Protein AF-A0A0N8PRN7-F1 (afdb_monomer_lite)

Radius of gyration: 16.29 Å; chains: 1; bounding box: 58×34×34 Å

Foldseek 3Di:
DPPPPPDDALLRVLLVLLQCLLVCCLVCLVVVVVLVCLCPPPDHDPVVNVVSVVVVVVSLVSNLVSLVRCVVVLAWDPDDSNVLSVLSVVVSNVLSVCCVVPVVVCNVPSDRSVVSSVSTGD

Secondary structure (DSSP, 8-state):
----PPPPPHHHHHHHHHHHHHHHHHH-HHHHHHHHHHHHSS---HHHHHHHHHHHHHHHHHHHHHHHHHHHTTSS--S-HHHHHHHHHHHHHHHHHHHHH-HHHHHHHPPPHHHHHGGG--

InterPro domains:
  IPR036271 Tetracyclin repressor-like, C-terminal domain superfamily [SSF48498] (8-108)
  IPR041490 HTH-type transcriptional repressor KstR2, C-terminal [PF17932] (9-95)

Structure (mmCIF, N/CA/C/O backbone):
data_AF-A0A0N8PRN7-F1
#
_entry.id   AF-A0A0N8PRN7-F1
#
loop_
_atom_site.group_PDB
_atom_site.id
_atom_site.type_symbol
_atom_site.label_atom_id
_atom_site.label_alt_id
_atom_site.label_comp_id
_atom_site.label_asym_id
_atom_site.label_entity_id
_atom_site.label_seq_id
_atom_site.pdbx_PDB_ins_code
_atom_site.Cartn_x
_atom_site.Cartn_y
_atom_site.Cartn_z
_atom_site.occupancy
_atom_site.B_iso_or_equiv
_atom_site.auth_seq_id
_atom_site.auth_comp_id
_atom_site.auth_asym_id
_atom_site.auth_atom_id
_atom_site.pdbx_PDB_model_num
ATOM 1 N N . ALA A 1 1 ? -38.137 7.712 0.316 1.00 43.53 1 ALA A N 1
ATOM 2 C CA . ALA A 1 1 ? -36.826 8.383 0.234 1.00 43.53 1 ALA A CA 1
ATOM 3 C C . ALA A 1 1 ? -35.790 7.318 -0.093 1.00 43.53 1 ALA A C 1
ATOM 5 O O . ALA A 1 1 ? -35.874 6.261 0.528 1.00 43.53 1 ALA A O 1
ATOM 6 N N . PRO A 1 2 ? -34.900 7.506 -1.081 1.00 48.22 2 PRO A N 1
ATOM 7 C CA . PRO A 1 2 ? -33.796 6.573 -1.254 1.00 48.22 2 PRO A CA 1
ATOM 8 C C . PRO A 1 2 ? -32.905 6.683 -0.012 1.00 48.22 2 PRO A C 1
ATOM 10 O O . PRO A 1 2 ? -32.693 7.787 0.488 1.00 48.22 2 PRO A O 1
ATOM 13 N N . ALA A 1 3 ? -32.469 5.548 0.532 1.00 52.53 3 ALA A N 1
ATOM 14 C CA . ALA A 1 3 ? -31.532 5.528 1.645 1.00 52.53 3 ALA A CA 1
ATOM 15 C C . ALA A 1 3 ? -30.259 6.266 1.212 1.00 52.53 3 ALA A C 1
ATOM 17 O O . ALA A 1 3 ? -29.639 5.901 0.213 1.00 52.53 3 ALA A O 1
ATOM 18 N N . GLU A 1 4 ? -29.921 7.332 1.929 1.00 53.91 4 GLU A N 1
ATOM 19 C CA . GLU A 1 4 ? -28.638 8.014 1.822 1.00 53.91 4 GLU A CA 1
ATOM 20 C C . GLU A 1 4 ? -27.560 6.949 2.050 1.00 53.91 4 GLU A C 1
ATOM 22 O O . GLU A 1 4 ? -27.541 6.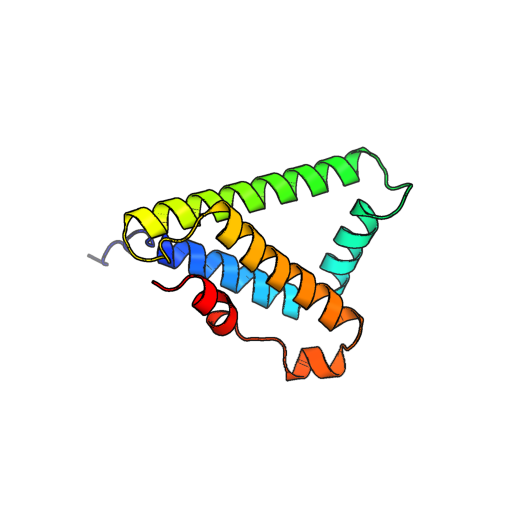299 3.098 1.00 53.91 4 GLU A O 1
ATOM 27 N N . ALA A 1 5 ? -26.763 6.651 1.020 1.00 61.88 5 ALA A N 1
ATOM 28 C CA . ALA A 1 5 ? -25.745 5.615 1.115 1.00 61.88 5 ALA A CA 1
ATOM 29 C C . ALA A 1 5 ? -24.801 5.993 2.262 1.00 61.88 5 ALA A C 1
ATOM 31 O O . ALA A 1 5 ? -24.170 7.049 2.215 1.00 61.88 5 ALA A O 1
ATOM 32 N N . ALA A 1 6 ? -24.757 5.165 3.309 1.00 76.25 6 ALA A N 1
ATOM 33 C CA . ALA A 1 6 ? -23.883 5.396 4.447 1.00 76.25 6 ALA A CA 1
ATOM 34 C C . ALA A 1 6 ? -22.436 5.549 3.955 1.00 76.25 6 ALA A C 1
ATOM 36 O O . ALA A 1 6 ? -21.992 4.806 3.077 1.00 76.25 6 ALA A O 1
ATOM 37 N N . SER A 1 7 ? -21.712 6.526 4.505 1.00 85.44 7 SER A N 1
ATOM 38 C CA . SER A 1 7 ? -20.291 6.701 4.207 1.00 85.44 7 SER A CA 1
ATOM 39 C C . SER A 1 7 ? -19.536 5.400 4.502 1.00 85.44 7 SER A C 1
ATOM 41 O O . SER A 1 7 ? -19.761 4.821 5.568 1.00 85.44 7 SER A O 1
ATOM 43 N N . PRO A 1 8 ? -18.642 4.951 3.604 1.00 92.56 8 PRO A N 1
ATOM 44 C CA . PRO A 1 8 ? -17.928 3.696 3.792 1.00 92.56 8 PRO A CA 1
ATOM 45 C C . PRO A 1 8 ? -17.063 3.740 5.053 1.00 92.56 8 PRO A C 1
ATOM 47 O O . PRO A 1 8 ? -16.455 4.775 5.368 1.00 92.56 8 PRO A O 1
ATOM 50 N N . THR A 1 9 ? -16.988 2.613 5.758 1.00 96.12 9 THR A N 1
ATOM 51 C CA . THR A 1 9 ? -16.185 2.478 6.980 1.00 96.12 9 THR A CA 1
ATOM 52 C C . THR A 1 9 ? -14.689 2.646 6.680 1.00 96.12 9 THR A C 1
ATOM 54 O O . THR A 1 9 ? -14.254 2.522 5.527 1.00 96.12 9 THR A O 1
ATOM 57 N N . PRO A 1 10 ? -13.843 2.919 7.691 1.00 96.50 10 PRO A N 1
ATOM 58 C CA . PRO A 1 10 ? -12.395 2.916 7.503 1.00 96.50 10 PRO A CA 1
ATOM 59 C C . PRO A 1 10 ? -11.869 1.604 6.905 1.00 96.50 10 PRO A C 1
ATOM 61 O O . PRO A 1 10 ? -11.038 1.649 5.995 1.00 96.50 10 PRO A O 1
ATOM 64 N N . GLY A 1 11 ? -12.394 0.455 7.348 1.00 96.06 11 GLY A N 1
ATOM 65 C CA . GLY A 1 11 ? -12.045 -0.858 6.801 1.00 96.06 11 GLY A CA 1
ATOM 66 C C . GLY A 1 11 ? -12.435 -1.011 5.328 1.00 96.06 11 GLY A C 1
ATOM 67 O O . GLY A 1 11 ? -11.629 -1.466 4.515 1.00 96.06 11 GLY A O 1
ATOM 68 N N . GLU A 1 12 ? -13.628 -0.559 4.940 1.00 97.00 12 GLU A N 1
ATOM 69 C CA . GLU A 1 12 ? -14.089 -0.577 3.544 1.00 97.00 12 GLU A CA 1
ATOM 70 C C . GLU A 1 12 ? -13.263 0.351 2.645 1.00 97.00 12 GLU A C 1
ATOM 72 O O . GLU A 1 12 ? -12.916 -0.003 1.512 1.00 97.00 12 GLU A O 1
ATOM 77 N N . ARG A 1 13 ? -12.899 1.536 3.148 1.00 97.25 13 ARG A N 1
ATOM 78 C CA . ARG A 1 13 ? -12.027 2.484 2.439 1.00 97.25 13 ARG A CA 1
ATOM 79 C C . ARG A 1 13 ? -10.623 1.914 2.250 1.00 97.25 13 ARG A C 1
ATOM 81 O O . ARG A 1 13 ? -10.086 1.999 1.145 1.00 97.25 13 ARG A O 1
ATOM 88 N N . LEU A 1 14 ? -10.064 1.285 3.284 1.00 96.94 14 LEU A N 1
ATOM 89 C CA . LEU A 1 14 ? -8.784 0.576 3.227 1.00 96.94 14 LEU A CA 1
ATOM 90 C C . LEU A 1 14 ? -8.824 -0.570 2.207 1.00 96.94 14 LEU A C 1
ATOM 92 O O . LEU A 1 14 ? -7.942 -0.675 1.350 1.00 96.94 14 LEU A O 1
ATOM 96 N N . ALA A 1 15 ? -9.884 -1.381 2.244 1.00 96.94 15 ALA A N 1
ATOM 97 C CA . ALA A 1 15 ? -10.098 -2.469 1.298 1.00 96.94 15 ALA A CA 1
ATOM 98 C C . ALA A 1 15 ? -10.184 -1.964 -0.147 1.00 96.94 15 ALA A C 1
ATOM 100 O O . ALA A 1 15 ? -9.547 -2.521 -1.044 1.00 96.94 15 ALA A O 1
ATOM 101 N N . THR 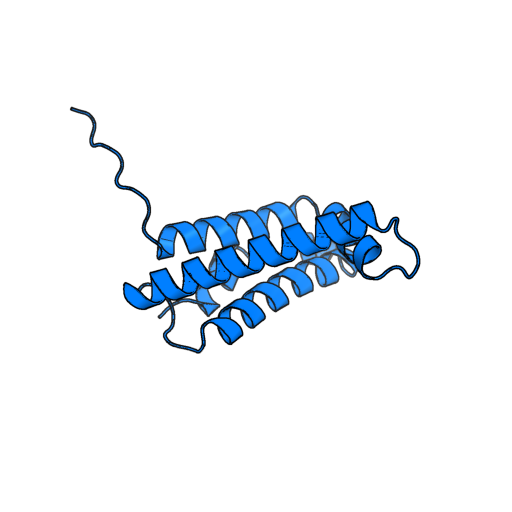A 1 16 ? -10.915 -0.870 -0.361 1.00 97.12 16 THR A N 1
ATOM 102 C CA . THR A 1 16 ? -11.054 -0.218 -1.668 1.00 97.12 16 THR A CA 1
ATOM 103 C C . THR A 1 16 ? -9.716 0.316 -2.173 1.00 97.12 16 THR A C 1
ATOM 105 O O . THR A 1 16 ? -9.379 0.108 -3.340 1.00 97.12 16 THR A O 1
ATOM 108 N N . LEU A 1 17 ? -8.934 0.977 -1.312 1.00 96.06 17 LEU A N 1
ATOM 109 C CA . LEU A 1 17 ? -7.619 1.508 -1.669 1.00 96.06 17 LEU A CA 1
ATOM 110 C C . LEU A 1 17 ? -6.686 0.384 -2.137 1.00 96.06 17 LEU A C 1
ATOM 112 O O . LEU A 1 17 ? -6.139 0.456 -3.235 1.00 96.06 17 LEU A O 1
ATOM 116 N N . ILE A 1 18 ? -6.545 -0.681 -1.346 1.00 95.69 18 ILE A N 1
ATOM 117 C CA . ILE A 1 18 ? -5.666 -1.813 -1.680 1.00 95.69 18 ILE A CA 1
ATOM 118 C C . ILE A 1 18 ? -6.155 -2.539 -2.935 1.00 95.69 18 ILE A C 1
ATOM 120 O O . ILE A 1 18 ? -5.343 -2.874 -3.793 1.00 95.69 18 ILE A O 1
ATOM 124 N N . THR A 1 19 ? -7.468 -2.723 -3.083 1.00 96.56 19 THR A N 1
ATOM 125 C CA . THR A 1 19 ? -8.074 -3.330 -4.279 1.00 96.56 19 THR A CA 1
ATOM 126 C C . THR A 1 19 ? -7.680 -2.584 -5.541 1.00 96.56 19 THR A C 1
ATOM 128 O O . THR A 1 19 ? -7.061 -3.173 -6.428 1.00 96.56 19 THR A O 1
ATOM 131 N N . ARG A 1 20 ? -7.898 -1.266 -5.563 1.00 94.94 20 ARG A N 1
ATOM 132 C CA . ARG A 1 20 ? -7.498 -0.417 -6.690 1.00 94.94 20 ARG A CA 1
ATOM 133 C C . ARG A 1 20 ? -6.000 -0.496 -6.958 1.00 94.94 20 ARG A C 1
ATOM 135 O O . ARG A 1 20 ? -5.589 -0.549 -8.110 1.00 94.94 20 ARG A O 1
ATOM 142 N N . MET A 1 21 ? -5.176 -0.533 -5.913 1.00 92.81 21 MET A N 1
ATOM 143 C CA . MET A 1 21 ? -3.720 -0.609 -6.054 1.00 92.81 21 MET A CA 1
ATOM 144 C C . MET A 1 21 ? -3.231 -1.942 -6.635 1.00 92.81 21 MET A C 1
ATOM 146 O O . MET A 1 21 ? -2.210 -1.955 -7.326 1.00 92.81 21 MET A O 1
ATOM 150 N N . VAL A 1 22 ? -3.914 -3.053 -6.356 1.00 93.25 22 VAL A N 1
ATOM 151 C CA . VAL A 1 22 ? -3.589 -4.374 -6.917 1.00 93.25 22 VAL A CA 1
ATOM 152 C C . VAL A 1 22 ? -4.067 -4.480 -8.360 1.00 93.25 22 VAL A C 1
ATOM 154 O O . VAL A 1 22 ? -3.302 -4.903 -9.222 1.00 93.25 22 VAL A O 1
ATOM 157 N N . GLU A 1 23 ? -5.304 -4.069 -8.631 1.00 93.81 23 GLU A N 1
ATOM 158 C CA . GLU A 1 23 ? -5.891 -4.102 -9.975 1.00 93.81 23 GLU A CA 1
ATOM 159 C C . GLU A 1 23 ? -5.132 -3.185 -10.929 1.00 93.81 23 GLU A C 1
ATOM 161 O O . GLU A 1 23 ? -4.665 -3.624 -11.975 1.00 93.81 23 GLU A O 1
ATOM 166 N N . TYR A 1 24 ? -4.875 -1.945 -10.517 1.00 92.06 24 TYR A N 1
ATOM 167 C CA . TYR A 1 24 ? -4.131 -1.005 -11.345 1.00 92.06 24 TYR A CA 1
ATOM 168 C C . TYR A 1 24 ? -2.699 -1.489 -11.625 1.00 92.06 24 TYR A C 1
ATOM 170 O O . TYR A 1 24 ? -2.203 -1.296 -12.731 1.00 92.06 24 TYR A O 1
ATOM 178 N N . ARG A 1 25 ? -2.040 -2.171 -10.673 1.00 89.94 25 ARG A N 1
ATOM 179 C CA . ARG A 1 25 ? -0.737 -2.825 -10.917 1.00 89.94 25 ARG A CA 1
ATOM 180 C C . ARG A 1 25 ? -0.829 -3.968 -11.912 1.00 89.94 25 ARG A C 1
ATOM 182 O O . ARG A 1 25 ? 0.082 -4.113 -12.719 1.00 89.94 25 ARG A O 1
ATOM 189 N N . ARG A 1 26 ? -1.888 -4.777 -11.839 1.00 89.75 26 ARG A N 1
ATOM 190 C CA . ARG A 1 26 ? -2.107 -5.884 -12.773 1.00 89.75 26 ARG A CA 1
ATOM 191 C C . ARG A 1 26 ? -2.167 -5.382 -14.213 1.00 89.75 26 ARG A C 1
ATOM 193 O O . ARG A 1 26 ? -1.562 -6.001 -15.080 1.00 89.75 26 ARG A O 1
ATOM 200 N N . ASP A 1 27 ? -2.839 -4.255 -14.420 1.00 90.75 27 ASP A N 1
ATOM 201 C CA . ASP A 1 27 ? -3.111 -3.722 -15.754 1.00 90.75 27 ASP A CA 1
ATOM 202 C C . ASP A 1 27 ? -2.026 -2.750 -16.262 1.00 90.75 27 ASP A C 1
ATOM 204 O O . ASP A 1 27 ? -2.023 -2.414 -17.442 1.00 90.75 27 ASP A O 1
ATOM 208 N N . ASN A 1 28 ? -1.117 -2.272 -15.397 1.00 90.75 28 ASN A N 1
ATOM 209 C CA . ASN A 1 28 ? -0.171 -1.189 -15.722 1.00 90.75 28 ASN A CA 1
ATOM 210 C C . ASN A 1 28 ? 1.245 -1.426 -15.156 1.00 90.75 28 ASN A C 1
ATOM 212 O O . ASN A 1 28 ? 1.829 -0.532 -14.534 1.00 90.75 28 ASN A O 1
ATOM 216 N N . LEU A 1 29 ? 1.818 -2.620 -15.325 1.00 88.00 29 LEU A N 1
ATOM 217 C CA . LEU A 1 29 ? 3.141 -2.959 -14.773 1.00 88.00 29 LEU A CA 1
ATOM 218 C C . LEU A 1 29 ? 4.258 -2.009 -15.234 1.00 88.00 29 LEU A C 1
ATOM 220 O O . LEU A 1 29 ? 5.094 -1.599 -14.424 1.00 88.00 29 LEU A O 1
ATOM 224 N N . GLU A 1 30 ? 4.254 -1.620 -16.506 1.00 85.81 30 GLU A N 1
ATOM 225 C CA . GLU A 1 30 ? 5.253 -0.746 -17.126 1.00 85.81 30 GLU A CA 1
ATOM 226 C C . GLU A 1 30 ? 5.246 0.653 -16.501 1.00 85.81 30 GLU A C 1
ATOM 228 O O . GLU A 1 30 ? 6.296 1.277 -16.343 1.00 85.81 30 GLU A O 1
ATOM 233 N N . PHE A 1 31 ? 4.075 1.136 -16.073 1.00 87.31 31 PHE A N 1
ATOM 234 C CA . PHE A 1 31 ? 3.969 2.402 -15.350 1.00 87.31 31 PHE A CA 1
ATOM 235 C C . PHE A 1 31 ? 4.702 2.330 -14.007 1.00 87.31 31 PHE A C 1
ATOM 237 O O . PHE A 1 31 ? 5.469 3.228 -13.660 1.00 87.31 31 PHE A O 1
ATOM 244 N N . PHE A 1 32 ? 4.524 1.240 -13.260 1.00 83.88 32 PHE A N 1
ATOM 245 C CA . PHE A 1 32 ? 5.219 1.057 -11.986 1.00 83.88 32 PHE A CA 1
ATOM 246 C C . PHE A 1 32 ? 6.716 0.779 -12.158 1.00 83.88 32 PHE A C 1
ATOM 248 O O . PHE A 1 32 ? 7.499 1.182 -11.299 1.00 83.88 32 PHE A O 1
ATOM 255 N N . GLN A 1 33 ? 7.128 0.160 -13.267 1.00 82.75 33 GLN A N 1
ATOM 256 C CA . GLN A 1 33 ? 8.539 0.061 -13.642 1.00 82.75 33 GLN A CA 1
ATOM 257 C C . GLN A 1 33 ? 9.152 1.439 -13.877 1.00 82.75 33 GLN A C 1
ATOM 259 O O . GLN A 1 33 ? 10.231 1.719 -13.359 1.00 82.75 33 GLN A O 1
ATOM 264 N N . LEU A 1 34 ? 8.469 2.295 -14.641 1.00 84.06 34 LEU A N 1
ATOM 265 C CA . LEU A 1 34 ? 8.932 3.649 -14.917 1.00 84.06 34 LEU A CA 1
ATOM 266 C C . LEU A 1 34 ? 9.090 4.439 -13.614 1.00 84.06 34 LEU A C 1
ATOM 268 O O . LEU A 1 34 ? 10.114 5.085 -13.418 1.00 84.06 34 LEU A O 1
ATOM 272 N N . LEU A 1 35 ? 8.122 4.346 -12.696 1.00 82.75 35 LEU A N 1
ATOM 273 C CA . LEU A 1 35 ? 8.221 4.995 -11.385 1.00 82.75 35 LEU A CA 1
ATOM 274 C C . LEU A 1 35 ? 9.427 4.495 -10.574 1.00 82.75 35 LEU A C 1
ATOM 276 O O . LEU A 1 35 ? 10.143 5.312 -9.997 1.00 82.75 35 LEU A O 1
ATOM 280 N N . ASP A 1 36 ? 9.678 3.183 -10.544 1.00 79.81 36 ASP A N 1
ATOM 281 C CA . ASP A 1 36 ? 10.848 2.615 -9.857 1.00 79.81 36 ASP A CA 1
ATOM 282 C C . ASP A 1 36 ? 12.159 3.086 -10.508 1.00 79.81 36 ASP A C 1
ATOM 284 O O . ASP A 1 36 ? 13.075 3.521 -9.812 1.00 79.81 36 ASP A O 1
ATOM 288 N N . GLN A 1 37 ? 12.227 3.107 -11.841 1.00 79.50 37 GLN A N 1
ATOM 289 C CA . GLN A 1 37 ? 13.387 3.605 -12.580 1.00 79.50 37 GLN A CA 1
ATOM 290 C C . GLN A 1 37 ? 13.637 5.090 -12.347 1.00 79.50 37 GLN A C 1
ATOM 292 O O . GLN A 1 37 ? 14.783 5.479 -12.164 1.00 79.50 37 GLN A O 1
ATOM 297 N N . VAL A 1 38 ? 12.608 5.936 -12.320 1.00 80.12 38 VAL A N 1
ATOM 298 C CA . VAL A 1 38 ? 12.802 7.364 -12.039 1.00 80.12 38 VAL A CA 1
ATOM 299 C C . VAL A 1 38 ? 13.333 7.557 -10.621 1.00 80.12 38 VAL A C 1
ATOM 301 O O . VAL A 1 38 ? 14.248 8.340 -10.427 1.00 80.12 38 VAL A O 1
ATOM 304 N N . VAL A 1 39 ? 12.842 6.801 -9.636 1.00 73.38 39 VAL A N 1
ATOM 305 C CA . VAL A 1 39 ? 13.325 6.918 -8.249 1.00 73.38 39 VAL A CA 1
ATOM 306 C C . VAL A 1 39 ? 14.748 6.375 -8.071 1.00 73.38 39 VAL A C 1
ATOM 308 O O . VAL A 1 39 ? 15.496 6.913 -7.253 1.00 73.38 39 VAL A O 1
ATOM 311 N N . ASN A 1 40 ? 15.115 5.321 -8.805 1.00 74.06 40 ASN A N 1
ATOM 312 C CA . ASN A 1 40 ? 16.363 4.575 -8.600 1.00 74.06 40 ASN A CA 1
ATOM 313 C C . ASN A 1 40 ? 17.446 4.841 -9.660 1.00 74.06 40 ASN A C 1
ATOM 315 O O . ASN A 1 40 ? 18.588 4.416 -9.483 1.00 74.06 40 ASN A O 1
ATOM 319 N N . SER A 1 41 ? 17.126 5.510 -10.769 1.00 66.25 41 SER A N 1
ATOM 320 C CA . SER A 1 41 ? 18.128 5.942 -11.746 1.00 66.25 41 SER A CA 1
ATOM 321 C C . SER A 1 41 ? 18.927 7.109 -11.164 1.00 66.25 41 SER A C 1
ATOM 323 O O . SER A 1 41 ? 18.399 7.957 -10.458 1.00 66.25 41 SER A O 1
ATOM 325 N N . GLY A 1 42 ? 20.235 7.148 -11.406 1.00 58.19 42 GLY A N 1
ATOM 326 C CA . GLY A 1 42 ? 21.122 8.137 -10.779 1.00 58.19 42 GLY A CA 1
ATOM 327 C C . GLY A 1 42 ? 21.047 9.559 -11.356 1.00 58.19 42 GLY A C 1
ATOM 328 O O . GLY A 1 42 ? 21.886 10.378 -10.982 1.00 58.19 42 GLY A O 1
ATOM 329 N N . GLN A 1 43 ? 20.139 9.840 -12.304 1.00 68.50 43 GLN A N 1
ATOM 330 C CA . GLN A 1 43 ? 20.042 11.119 -13.039 1.00 68.50 43 GLN A CA 1
ATOM 331 C C . GLN A 1 43 ? 18.613 11.466 -13.571 1.00 68.50 43 GLN A C 1
ATOM 333 O O . GLN A 1 43 ? 18.487 11.885 -14.724 1.00 68.50 43 GLN A O 1
ATOM 338 N N . PRO A 1 44 ? 17.499 11.267 -12.845 1.00 62.59 44 PRO A N 1
ATOM 339 C CA . PRO A 1 44 ? 16.212 11.852 -13.237 1.00 62.59 44 PRO A CA 1
ATOM 340 C C . PRO A 1 44 ? 16.227 13.385 -13.052 1.00 62.59 44 PRO A C 1
ATOM 342 O O . PRO A 1 44 ? 16.971 13.883 -12.209 1.00 62.59 44 PRO A O 1
ATOM 345 N N . PRO A 1 45 ? 15.392 14.149 -13.780 1.00 68.69 45 PRO A N 1
ATOM 346 C CA . PRO A 1 45 ? 15.120 15.544 -13.437 1.00 68.69 45 PRO A CA 1
ATOM 347 C C . PRO A 1 45 ? 14.618 15.661 -11.985 1.00 68.69 45 PRO A C 1
ATOM 349 O O . PRO A 1 45 ? 13.760 14.877 -11.554 1.00 68.69 45 PRO A O 1
ATOM 352 N N . ASP A 1 46 ? 15.175 16.604 -11.219 1.00 74.56 46 ASP A N 1
ATOM 353 C CA . ASP A 1 46 ? 14.912 16.740 -9.776 1.00 74.56 46 ASP A CA 1
ATOM 354 C C . ASP A 1 46 ? 13.416 16.956 -9.472 1.00 74.56 46 ASP A C 1
ATOM 356 O O . ASP A 1 46 ? 12.868 16.373 -8.536 1.00 74.56 46 ASP A O 1
ATOM 360 N N . ASP A 1 47 ? 12.717 17.709 -10.324 1.00 82.44 47 ASP A N 1
ATOM 361 C CA . ASP A 1 47 ? 11.294 18.038 -10.201 1.00 82.44 47 ASP A CA 1
ATOM 362 C C . ASP A 1 47 ? 10.373 16.809 -10.298 1.00 82.44 47 ASP A C 1
ATOM 364 O O . ASP A 1 47 ? 9.444 16.645 -9.499 1.00 82.44 47 ASP A O 1
ATOM 368 N N . ILE A 1 48 ? 10.647 15.902 -11.239 1.00 80.56 48 ILE A N 1
ATOM 369 C CA . ILE A 1 48 ? 9.883 14.657 -11.405 1.00 80.56 48 ILE A CA 1
ATOM 370 C C . ILE A 1 48 ? 10.138 13.723 -10.217 1.00 80.56 48 ILE A C 1
ATOM 372 O O . ILE A 1 48 ? 9.211 13.083 -9.707 1.00 80.56 48 ILE A O 1
ATOM 376 N N . THR A 1 49 ? 11.381 13.666 -9.745 1.00 81.00 49 THR A N 1
ATOM 377 C CA . THR A 1 49 ? 11.769 12.839 -8.596 1.00 81.00 49 THR A CA 1
ATOM 378 C C . THR A 1 49 ? 11.059 13.290 -7.327 1.00 81.00 49 THR A C 1
ATOM 380 O O . THR A 1 49 ? 10.483 12.463 -6.611 1.00 81.00 49 THR A O 1
ATOM 383 N N . ASP A 1 50 ? 11.040 14.595 -7.071 1.00 85.25 50 ASP A N 1
ATOM 384 C CA . ASP A 1 50 ? 10.368 15.177 -5.912 1.00 85.25 50 ASP A CA 1
ATOM 385 C C . ASP A 1 50 ? 8.852 14.990 -5.983 1.00 85.25 50 ASP A C 1
ATOM 387 O O . ASP A 1 50 ? 8.228 14.628 -4.980 1.00 85.25 50 ASP A O 1
ATOM 391 N N . MET A 1 51 ? 8.255 15.126 -7.171 1.00 87.56 51 MET A N 1
ATOM 392 C CA . MET A 1 51 ? 6.836 14.833 -7.379 1.00 87.56 51 MET A CA 1
ATOM 393 C C . MET A 1 51 ? 6.504 13.370 -7.047 1.00 87.56 51 MET A C 1
ATOM 395 O O . MET A 1 51 ? 5.551 13.107 -6.306 1.00 87.56 51 MET A O 1
ATOM 399 N N . ILE A 1 52 ? 7.285 12.408 -7.552 1.00 85.81 52 ILE A N 1
ATOM 400 C CA . ILE A 1 52 ? 7.055 10.977 -7.297 1.00 85.81 52 ILE A CA 1
ATOM 401 C C . ILE A 1 52 ? 7.240 10.653 -5.812 1.00 85.81 52 ILE A C 1
ATOM 403 O O . ILE A 1 52 ? 6.415 9.942 -5.229 1.00 85.81 52 ILE A O 1
ATOM 407 N N . ARG A 1 53 ? 8.279 11.202 -5.172 1.00 84.94 53 ARG A N 1
ATOM 408 C CA . ARG A 1 53 ? 8.514 11.034 -3.731 1.00 84.94 53 ARG A CA 1
ATOM 409 C C . ARG A 1 53 ? 7.370 11.609 -2.908 1.00 84.94 53 ARG A C 1
ATOM 411 O O . ARG A 1 53 ? 6.847 10.910 -2.046 1.00 84.94 53 ARG A O 1
ATOM 418 N N . SER A 1 54 ? 6.937 12.831 -3.208 1.00 89.25 54 SER A N 1
ATOM 419 C CA . SER A 1 54 ? 5.805 13.478 -2.537 1.00 89.25 54 SER A CA 1
ATOM 420 C C . SER A 1 54 ? 4.529 12.645 -2.671 1.00 89.25 54 SER A C 1
ATOM 422 O O . SER A 1 54 ? 3.854 12.360 -1.677 1.00 89.25 54 SER A O 1
ATOM 424 N N . ARG A 1 55 ? 4.243 12.141 -3.879 1.00 89.19 55 ARG A N 1
ATOM 425 C CA . ARG A 1 55 ? 3.079 11.282 -4.124 1.00 89.19 55 ARG A CA 1
ATOM 426 C C . ARG A 1 55 ? 3.156 9.965 -3.352 1.00 89.19 55 ARG A C 1
ATOM 428 O O . ARG A 1 55 ? 2.143 9.544 -2.793 1.00 89.19 55 ARG A O 1
ATOM 435 N N . ARG A 1 56 ? 4.335 9.334 -3.289 1.00 88.25 56 ARG A N 1
ATOM 436 C CA . ARG A 1 56 ? 4.567 8.124 -2.486 1.00 88.25 56 ARG A CA 1
ATOM 437 C C . ARG A 1 56 ? 4.343 8.405 -1.003 1.00 88.25 56 ARG A C 1
ATOM 439 O O . ARG A 1 56 ? 3.613 7.657 -0.364 1.00 88.25 56 ARG A O 1
ATOM 446 N N . THR A 1 57 ? 4.916 9.480 -0.470 1.00 91.88 57 THR A N 1
ATOM 447 C CA . THR A 1 57 ? 4.752 9.873 0.937 1.00 91.88 57 THR A CA 1
ATOM 448 C C . THR A 1 57 ? 3.284 10.107 1.285 1.00 91.88 57 THR A C 1
ATOM 450 O O . THR A 1 57 ? 2.809 9.580 2.287 1.00 91.88 57 THR A O 1
ATOM 453 N N . ALA A 1 58 ? 2.541 10.819 0.433 1.00 93.69 58 ALA A N 1
ATOM 454 C CA . ALA A 1 58 ? 1.111 11.048 0.633 1.00 93.69 58 ALA A CA 1
ATOM 455 C C . ALA A 1 58 ? 0.305 9.738 0.636 1.00 93.69 58 ALA A C 1
ATOM 457 O O . ALA A 1 58 ? -0.551 9.547 1.494 1.00 93.69 58 ALA A O 1
ATOM 458 N N . PHE A 1 59 ? 0.609 8.814 -0.282 1.00 92.50 59 PHE A N 1
ATOM 459 C CA . PHE A 1 59 ? -0.026 7.494 -0.316 1.00 92.50 59 PHE A CA 1
ATOM 460 C C . PHE A 1 59 ? 0.263 6.672 0.949 1.00 92.50 59 PHE A C 1
ATOM 462 O O . PHE A 1 59 ? -0.645 6.061 1.506 1.00 92.50 59 PHE A O 1
ATOM 469 N N . LEU A 1 60 ? 1.516 6.658 1.416 1.00 95.19 60 LEU A N 1
ATOM 470 C CA . LEU A 1 60 ? 1.897 5.932 2.631 1.00 95.19 60 LEU A CA 1
ATOM 471 C C . LEU A 1 60 ? 1.208 6.508 3.872 1.00 95.19 60 LEU A C 1
ATOM 473 O O . LEU A 1 60 ? 0.748 5.742 4.715 1.00 95.19 60 LEU A O 1
ATOM 477 N N . ALA A 1 61 ? 1.094 7.836 3.955 1.00 96.88 61 ALA A N 1
ATOM 478 C CA . ALA A 1 61 ? 0.362 8.505 5.023 1.00 96.88 61 ALA A CA 1
ATOM 479 C C . ALA A 1 61 ? -1.133 8.141 4.998 1.00 96.88 61 ALA A C 1
ATOM 481 O O . ALA A 1 61 ? -1.670 7.716 6.015 1.00 96.88 61 ALA A O 1
ATOM 482 N N . GLU A 1 62 ? -1.781 8.202 3.829 1.00 97.19 62 GLU A N 1
ATOM 483 C CA . GLU A 1 62 ? -3.193 7.820 3.680 1.00 97.19 62 GLU A CA 1
ATOM 484 C C . GLU A 1 62 ? -3.439 6.355 4.072 1.00 97.19 62 GLU A C 1
ATOM 486 O O . GLU A 1 62 ? -4.386 6.051 4.800 1.00 97.19 62 GLU A O 1
ATOM 491 N N . LEU A 1 63 ? -2.572 5.441 3.625 1.00 97.44 63 LEU A N 1
ATOM 492 C CA . LEU A 1 63 ? -2.663 4.023 3.968 1.00 97.44 63 LEU A CA 1
ATOM 493 C C . LEU A 1 63 ? -2.544 3.806 5.482 1.00 97.44 63 LEU A C 1
ATOM 495 O O . LEU A 1 63 ? -3.329 3.052 6.060 1.00 97.44 63 LEU A O 1
ATOM 499 N N . ARG A 1 64 ? -1.587 4.484 6.122 1.00 98.31 64 ARG A N 1
ATOM 500 C CA . ARG A 1 64 ? -1.378 4.423 7.570 1.00 98.31 64 ARG A CA 1
ATOM 501 C C . ARG A 1 64 ? -2.590 4.940 8.338 1.00 98.31 64 ARG A C 1
ATOM 503 O O . ARG A 1 64 ? -3.055 4.272 9.258 1.00 98.31 64 ARG A O 1
ATOM 510 N N . ASP A 1 65 ? -3.116 6.097 7.950 1.00 98.19 65 ASP A N 1
ATOM 511 C CA . ASP A 1 65 ? -4.267 6.715 8.609 1.00 98.19 65 ASP A CA 1
ATOM 512 C C . ASP A 1 65 ? -5.510 5.823 8.512 1.00 98.19 65 ASP A C 1
ATOM 514 O O . ASP A 1 65 ? -6.249 5.668 9.486 1.00 98.19 65 ASP A O 1
ATOM 518 N N . LEU A 1 66 ? -5.712 5.168 7.363 1.00 98.25 66 LEU A N 1
ATOM 519 C CA . LEU A 1 66 ? -6.784 4.189 7.180 1.00 98.25 66 LEU A CA 1
ATOM 520 C C . LEU A 1 66 ? -6.594 2.940 8.046 1.00 98.25 66 LEU A C 1
ATOM 522 O O . LEU A 1 66 ? -7.570 2.464 8.623 1.00 98.25 66 LEU A O 1
ATOM 526 N N . ILE A 1 67 ? -5.366 2.427 8.170 1.00 98.31 67 ILE A N 1
ATOM 527 C CA . ILE A 1 67 ? -5.056 1.297 9.059 1.00 98.31 67 ILE A CA 1
ATOM 528 C C . ILE A 1 67 ? -5.375 1.663 10.509 1.00 98.31 67 ILE A C 1
ATOM 53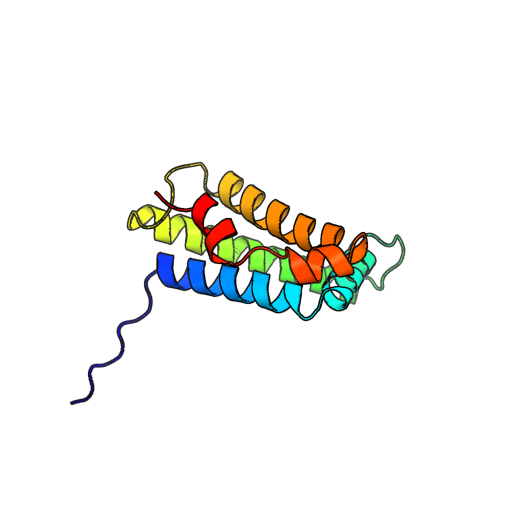0 O O . ILE A 1 67 ? -6.126 0.937 11.154 1.00 98.31 67 ILE A O 1
ATOM 534 N N . VAL A 1 68 ? -4.891 2.806 11.001 1.00 98.44 68 VAL A N 1
ATOM 535 C CA . VAL A 1 68 ? -5.144 3.262 12.379 1.00 98.44 68 VAL A CA 1
ATOM 536 C C . VAL A 1 68 ? -6.642 3.451 12.635 1.00 98.44 68 VAL A C 1
ATOM 538 O O . VAL A 1 68 ? -7.162 3.018 13.666 1.00 98.44 68 VAL A O 1
ATOM 541 N N . ALA A 1 69 ? -7.365 4.055 11.691 1.00 98.06 69 ALA A N 1
ATOM 542 C CA . ALA A 1 69 ? -8.807 4.241 11.813 1.00 98.06 69 ALA A CA 1
ATOM 543 C C . ALA A 1 69 ? -9.570 2.903 11.821 1.00 98.06 69 ALA A C 1
ATOM 545 O O . ALA A 1 69 ? -10.486 2.732 12.623 1.00 98.06 69 ALA A O 1
ATOM 546 N N . ALA A 1 70 ? -9.175 1.943 10.980 1.00 97.56 70 ALA A N 1
ATOM 547 C CA . ALA A 1 70 ? -9.769 0.607 10.947 1.00 97.56 70 ALA A CA 1
ATOM 548 C C . ALA A 1 70 ? -9.410 -0.230 12.190 1.00 97.56 70 ALA A C 1
ATOM 550 O O . ALA A 1 70 ? -10.210 -1.042 12.650 1.00 97.56 70 ALA A O 1
ATOM 551 N N . GLN A 1 71 ? -8.234 -0.021 12.786 1.00 98.19 71 GLN A N 1
ATOM 552 C CA . GLN A 1 71 ? -7.866 -0.631 14.068 1.00 98.19 71 GLN A CA 1
ATOM 553 C C . GLN A 1 71 ? -8.751 -0.116 15.207 1.00 98.19 71 GLN A C 1
ATOM 555 O O . GLN A 1 71 ? -9.199 -0.903 16.044 1.00 98.19 71 GLN A O 1
ATOM 560 N N . ALA A 1 72 ? -9.050 1.188 15.221 1.00 97.44 72 ALA A N 1
ATOM 561 C CA . ALA A 1 72 ? -9.912 1.802 16.230 1.00 97.44 72 ALA A CA 1
ATOM 562 C C . ALA A 1 72 ? -11.354 1.260 16.200 1.00 97.44 72 ALA A C 1
ATOM 564 O O . ALA A 1 72 ? -11.992 1.176 17.249 1.00 97.44 72 ALA A O 1
ATOM 565 N N . SER A 1 73 ? -11.854 0.855 15.027 1.00 95.81 73 SER A N 1
ATOM 566 C CA . SER A 1 73 ? -13.165 0.213 14.857 1.00 95.81 73 SER A CA 1
ATOM 567 C C . SER A 1 73 ? -13.137 -1.319 14.948 1.00 95.81 73 SER A C 1
ATOM 569 O O . SER A 1 73 ? -14.193 -1.949 14.912 1.00 95.81 73 SER A O 1
ATOM 571 N N . GLY A 1 74 ? -11.958 -1.935 15.101 1.00 96.62 74 GLY A N 1
ATOM 572 C CA . GLY A 1 74 ? -11.798 -3.393 15.155 1.00 96.62 74 GLY A CA 1
ATOM 573 C C . GLY A 1 74 ? -11.919 -4.099 13.798 1.00 96.62 74 GLY A C 1
ATOM 574 O O . GLY A 1 74 ? -12.104 -5.312 13.758 1.00 96.62 74 GLY A O 1
ATOM 575 N N . GLU A 1 75 ? -11.816 -3.358 12.695 1.00 97.19 75 GLU A N 1
ATOM 576 C CA . GLU A 1 75 ? -11.892 -3.857 11.315 1.00 97.19 75 GLU A CA 1
ATOM 577 C C . GLU A 1 75 ? -10.519 -4.254 10.738 1.00 97.19 75 GLU A C 1
ATOM 579 O O . GLU A 1 75 ? -10.453 -4.824 9.649 1.00 97.19 75 GLU A O 1
ATOM 584 N N . CYS A 1 76 ? -9.428 -3.960 11.455 1.00 97.19 76 CYS A N 1
ATOM 585 C CA . CYS A 1 76 ? -8.049 -4.263 11.069 1.00 97.19 76 CYS A CA 1
ATOM 586 C C . CYS A 1 76 ? -7.275 -4.936 12.219 1.00 97.19 76 CYS A C 1
ATOM 588 O O . CYS A 1 76 ? -7.579 -4.707 13.395 1.00 97.19 76 CYS A O 1
ATOM 590 N N . ALA A 1 77 ? -6.273 -5.749 11.874 1.00 96.81 77 ALA A N 1
ATOM 591 C CA . ALA A 1 77 ? -5.355 -6.405 12.807 1.00 96.81 77 ALA A CA 1
ATOM 592 C C . ALA A 1 77 ? -4.714 -5.404 13.784 1.00 96.81 77 ALA A C 1
ATOM 594 O O . ALA A 1 77 ? -4.391 -4.283 13.400 1.00 96.81 77 ALA A O 1
ATOM 595 N N . LYS A 1 78 ? -4.515 -5.799 15.049 1.00 96.75 78 LYS A N 1
ATOM 596 C CA . LYS A 1 78 ? -4.027 -4.914 16.133 1.00 96.75 78 LYS A CA 1
ATOM 597 C C . LYS A 1 78 ? -2.500 -4.769 16.206 1.00 96.75 78 LYS A C 1
ATOM 599 O O . LYS A 1 78 ? -1.995 -4.228 17.188 1.00 96.75 78 LYS A O 1
ATOM 604 N N . ASP A 1 79 ? -1.781 -5.274 15.210 1.00 97.75 79 ASP A N 1
ATOM 605 C CA . ASP A 1 79 ? -0.328 -5.149 15.103 1.00 97.75 79 ASP A CA 1
ATOM 606 C C . ASP A 1 79 ? 0.120 -3.688 14.928 1.00 97.75 79 ASP A C 1
ATOM 608 O O . ASP A 1 79 ? -0.686 -2.769 14.767 1.00 97.75 79 ASP A O 1
ATOM 612 N N . ASP A 1 80 ? 1.432 -3.462 14.958 1.00 97.94 80 ASP A N 1
ATOM 613 C CA . ASP A 1 80 ? 1.996 -2.133 14.745 1.00 97.94 80 ASP A CA 1
ATOM 614 C C . ASP A 1 80 ? 1.587 -1.574 13.360 1.00 97.94 80 ASP A C 1
ATOM 616 O O . ASP A 1 80 ? 1.825 -2.224 12.335 1.00 97.94 80 ASP A O 1
ATOM 620 N N . PRO A 1 81 ? 0.968 -0.379 13.290 1.00 97.75 81 PRO A N 1
ATOM 621 C CA . PRO A 1 81 ? 0.425 0.146 12.040 1.00 97.75 81 PRO A CA 1
ATOM 622 C C . PRO A 1 81 ? 1.514 0.419 11.000 1.00 97.75 81 PRO A C 1
ATOM 624 O O . PRO A 1 81 ? 1.274 0.237 9.806 1.00 97.75 81 PRO A O 1
ATOM 627 N N . ASP A 1 82 ? 2.714 0.813 11.428 1.00 97.94 82 ASP A N 1
ATOM 628 C CA . ASP A 1 82 ? 3.828 1.083 10.524 1.00 97.94 82 ASP A CA 1
ATOM 629 C C . ASP A 1 82 ? 4.386 -0.225 9.934 1.00 97.94 82 ASP A C 1
ATOM 631 O O . ASP A 1 82 ? 4.707 -0.284 8.742 1.00 97.94 82 ASP A O 1
ATOM 635 N N . GLN A 1 83 ? 4.395 -1.316 10.708 1.00 97.81 83 GLN A N 1
ATOM 636 C CA . GLN A 1 83 ? 4.698 -2.659 10.198 1.00 97.81 83 GLN A CA 1
ATOM 637 C C . GLN A 1 83 ? 3.645 -3.161 9.203 1.00 97.81 83 GLN A C 1
ATOM 639 O O . GLN A 1 83 ? 4.008 -3.756 8.186 1.00 97.81 83 GLN A O 1
ATOM 644 N N . LEU A 1 84 ? 2.358 -2.895 9.441 1.00 97.56 84 LEU A N 1
ATOM 645 C CA . LEU A 1 84 ? 1.288 -3.260 8.506 1.00 97.56 84 LEU A CA 1
ATOM 646 C C . LEU A 1 84 ? 1.399 -2.482 7.185 1.00 97.56 84 LEU A C 1
ATOM 648 O O . LEU A 1 84 ? 1.310 -3.079 6.107 1.00 97.56 84 LEU A O 1
ATOM 652 N N . VAL A 1 85 ? 1.672 -1.173 7.246 1.00 97.50 85 VAL A N 1
ATOM 653 C CA . VAL A 1 85 ? 1.979 -0.349 6.061 1.00 97.50 85 VAL A CA 1
ATOM 654 C C . VAL A 1 85 ? 3.172 -0.932 5.307 1.00 97.50 85 VAL A C 1
ATOM 656 O O . VAL A 1 85 ? 3.113 -1.114 4.085 1.00 97.50 85 VAL A O 1
ATOM 659 N N . PHE A 1 86 ? 4.247 -1.265 6.022 1.00 96.75 86 PHE A N 1
ATOM 660 C CA . PHE A 1 86 ? 5.441 -1.853 5.426 1.00 96.75 86 PHE A CA 1
ATOM 661 C C . PHE A 1 86 ? 5.135 -3.190 4.737 1.00 96.75 86 PHE A C 1
ATOM 663 O O . PHE A 1 86 ? 5.509 -3.383 3.583 1.00 96.75 86 PHE A O 1
ATOM 670 N N . ALA A 1 87 ? 4.393 -4.090 5.385 1.00 96.94 87 ALA A N 1
ATOM 671 C CA . ALA A 1 87 ? 4.041 -5.391 4.822 1.00 96.94 87 ALA A CA 1
ATOM 672 C C . ALA A 1 87 ? 3.205 -5.263 3.538 1.00 96.94 87 ALA A C 1
ATOM 674 O O . ALA A 1 87 ? 3.531 -5.873 2.518 1.00 96.94 87 ALA A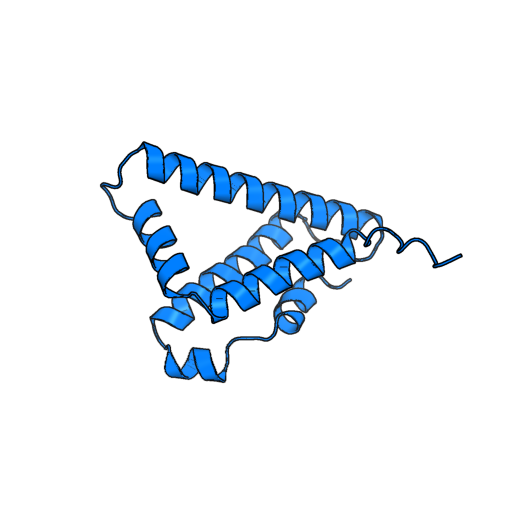 O 1
ATOM 675 N N . VAL A 1 88 ? 2.164 -4.423 3.555 1.00 95.62 88 VAL A N 1
ATOM 676 C CA . VAL A 1 88 ? 1.305 -4.189 2.382 1.00 95.62 88 VAL A CA 1
ATOM 677 C C . VAL A 1 88 ? 2.115 -3.607 1.229 1.00 95.62 88 VAL A C 1
ATOM 679 O O . VAL A 1 88 ? 2.023 -4.085 0.098 1.00 95.62 88 VAL A O 1
ATOM 682 N N . THR A 1 89 ? 2.926 -2.587 1.499 1.00 93.56 89 THR A N 1
ATOM 683 C CA . THR A 1 89 ? 3.723 -1.916 0.462 1.00 93.56 89 THR A CA 1
ATOM 684 C C . THR A 1 89 ? 4.796 -2.835 -0.112 1.00 93.56 89 THR A C 1
ATOM 686 O O . THR A 1 89 ? 4.946 -2.888 -1.330 1.00 93.56 89 THR A O 1
ATOM 689 N N . ALA A 1 90 ? 5.449 -3.650 0.719 1.00 94.00 90 ALA A N 1
ATOM 690 C CA . ALA A 1 90 ? 6.399 -4.661 0.269 1.00 94.00 90 ALA A CA 1
ATOM 691 C C . ALA A 1 90 ? 5.737 -5.718 -0.629 1.00 94.00 90 ALA A C 1
ATOM 693 O O . ALA A 1 90 ? 6.301 -6.081 -1.664 1.00 94.00 90 ALA A O 1
ATOM 694 N N . CYS A 1 91 ? 4.527 -6.181 -0.290 1.00 94.31 91 CYS A N 1
ATOM 695 C CA . CYS A 1 91 ? 3.764 -7.074 -1.164 1.00 94.31 91 CYS A CA 1
ATOM 696 C C . CYS A 1 91 ? 3.484 -6.414 -2.517 1.00 94.31 91 CYS A C 1
ATOM 698 O O . CYS A 1 91 ? 3.728 -7.016 -3.559 1.00 94.31 91 CYS A O 1
ATOM 700 N N . LEU A 1 92 ? 3.004 -5.172 -2.510 1.00 91.69 92 LEU A N 1
ATOM 701 C CA . LEU A 1 92 ? 2.670 -4.432 -3.723 1.00 91.69 92 LEU A CA 1
ATOM 702 C C . LEU A 1 92 ? 3.893 -4.167 -4.620 1.00 91.69 92 LEU A C 1
ATOM 704 O O . LEU A 1 92 ? 3.809 -4.354 -5.835 1.00 91.69 92 LEU A O 1
ATOM 708 N N . ASP A 1 93 ? 5.027 -3.776 -4.043 1.00 90.12 93 ASP A N 1
ATOM 709 C CA . ASP A 1 93 ? 6.277 -3.547 -4.781 1.00 90.12 93 ASP A CA 1
ATOM 710 C C . ASP A 1 93 ? 6.855 -4.870 -5.314 1.00 90.12 93 ASP A C 1
ATOM 712 O O . ASP A 1 93 ? 7.338 -4.946 -6.448 1.00 90.12 93 ASP A O 1
ATOM 716 N N . GLY A 1 94 ? 6.745 -5.944 -4.526 1.00 90.50 94 GLY A N 1
ATOM 717 C CA . GLY A 1 94 ? 7.111 -7.298 -4.931 1.00 90.50 94 GLY A CA 1
ATOM 718 C C . GLY A 1 94 ? 6.296 -7.802 -6.123 1.00 90.50 94 GLY A C 1
ATOM 719 O O . GLY A 1 94 ? 6.861 -8.433 -7.014 1.00 90.50 94 GLY A O 1
ATOM 720 N N . LEU A 1 95 ? 5.000 -7.475 -6.190 1.00 91.19 95 LEU A N 1
ATOM 721 C CA . LEU A 1 95 ? 4.150 -7.810 -7.338 1.00 91.19 95 LEU A CA 1
ATOM 722 C C . LEU A 1 95 ? 4.606 -7.122 -8.616 1.00 91.19 95 LEU A C 1
ATOM 724 O O . LEU A 1 95 ? 4.701 -7.787 -9.644 1.00 91.19 95 LEU A O 1
ATOM 728 N N . THR A 1 96 ? 4.941 -5.832 -8.546 1.00 89.56 96 THR A N 1
ATOM 729 C CA . THR A 1 96 ? 5.511 -5.116 -9.692 1.00 89.56 96 THR A CA 1
ATOM 730 C C . THR A 1 96 ? 6.787 -5.806 -10.161 1.00 89.56 96 THR A C 1
ATOM 732 O O . THR A 1 96 ? 6.904 -6.171 -11.328 1.00 89.56 96 THR A O 1
ATOM 735 N N . ARG A 1 97 ? 7.735 -6.060 -9.249 1.00 89.12 97 ARG A N 1
ATOM 736 C CA . ARG A 1 97 ? 9.006 -6.709 -9.603 1.00 89.12 97 ARG A CA 1
ATOM 737 C C . ARG A 1 97 ? 8.778 -8.094 -10.199 1.00 89.12 97 ARG A C 1
ATOM 739 O O . ARG A 1 97 ? 9.365 -8.403 -11.230 1.00 89.12 97 ARG A O 1
ATOM 746 N N . PHE A 1 98 ? 7.918 -8.914 -9.603 1.00 91.25 98 PHE A N 1
ATOM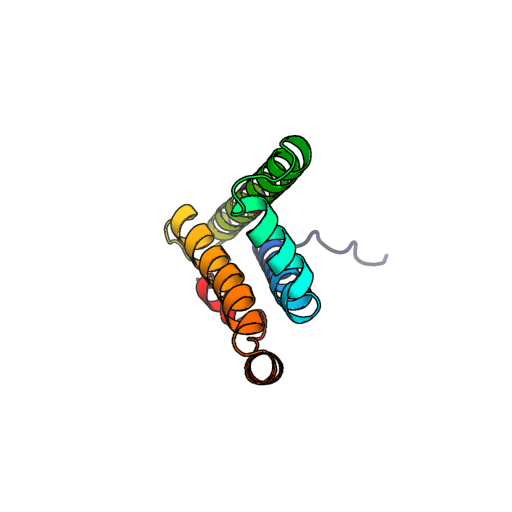 747 C CA . PHE A 1 98 ? 7.610 -10.244 -10.126 1.00 91.25 98 PHE A CA 1
ATOM 748 C C . PHE A 1 98 ? 6.961 -10.180 -11.515 1.00 91.25 98 PHE A C 1
ATOM 750 O O . PHE A 1 98 ? 7.374 -10.924 -12.403 1.00 91.25 98 PHE A O 1
ATOM 757 N N . GLY A 1 99 ? 6.008 -9.264 -11.722 1.00 91.38 99 GLY A N 1
ATOM 758 C CA . GLY A 1 99 ? 5.342 -9.049 -13.008 1.00 91.38 99 GLY A CA 1
ATOM 759 C C . GLY A 1 99 ? 6.302 -8.696 -14.137 1.00 91.38 99 GLY A C 1
ATOM 760 O O . GLY A 1 99 ? 6.178 -9.230 -15.234 1.00 91.38 99 GLY A O 1
ATOM 761 N N . LEU A 1 100 ? 7.316 -7.882 -13.845 1.00 88.75 100 LEU A N 1
ATOM 762 C CA . LEU A 1 100 ? 8.340 -7.506 -14.821 1.00 88.75 100 LEU A CA 1
ATOM 763 C C . LEU A 1 100 ? 9.304 -8.651 -15.161 1.00 88.75 100 LEU A C 1
ATOM 765 O O . LEU A 1 100 ? 9.733 -8.774 -16.303 1.00 88.75 100 LEU A O 1
ATOM 769 N N . HIS A 1 101 ? 9.651 -9.496 -14.186 1.00 89.81 101 HIS A N 1
ATOM 770 C CA . HIS A 1 101 ? 10.591 -10.603 -14.405 1.00 89.81 101 HIS A CA 1
ATOM 771 C C . HIS A 1 101 ? 9.922 -11.854 -14.997 1.00 89.81 101 HIS A C 1
ATOM 773 O O . HIS A 1 101 ? 10.593 -12.650 -15.651 1.00 89.81 101 HIS A O 1
ATOM 779 N N . GLN A 1 102 ? 8.632 -12.078 -14.724 1.00 92.69 102 GLN A N 1
ATOM 780 C CA . GLN A 1 102 ? 7.891 -13.277 -15.138 1.00 92.69 102 GLN A CA 1
ATOM 781 C C . GLN A 1 102 ? 6.462 -12.918 -15.601 1.00 92.69 102 GLN A C 1
ATOM 783 O O . GLN A 1 102 ? 5.493 -13.328 -14.954 1.00 92.69 102 GLN A O 1
ATOM 788 N N . PRO A 1 103 ? 6.299 -12.185 -16.719 1.00 90.00 103 PRO A N 1
ATOM 789 C CA . PRO A 1 103 ? 5.011 -11.615 -17.128 1.00 90.00 103 PRO A CA 1
ATOM 790 C C . PRO A 1 103 ? 3.928 -12.670 -17.380 1.00 90.00 103 PRO A C 1
ATOM 792 O O . PRO A 1 103 ? 2.811 -12.528 -16.891 1.00 90.00 103 PRO A O 1
ATOM 795 N N . GLU A 1 104 ? 4.256 -13.780 -18.050 1.00 92.06 104 GLU A N 1
ATOM 796 C CA . GLU A 1 104 ? 3.298 -14.867 -18.316 1.00 92.06 104 GLU A CA 1
ATOM 797 C C . GLU A 1 104 ? 2.786 -15.520 -17.023 1.00 92.06 104 GLU A C 1
ATOM 799 O O . GLU A 1 104 ? 1.591 -15.771 -16.857 1.00 92.06 104 GLU A O 1
ATOM 804 N N . ARG A 1 105 ? 3.686 -15.756 -16.059 1.00 93.00 105 ARG A N 1
ATOM 805 C CA . ARG A 1 105 ? 3.309 -16.298 -14.747 1.00 93.00 105 ARG A CA 1
ATOM 806 C C . ARG A 1 105 ? 2.524 -15.295 -13.926 1.00 93.00 105 ARG A C 1
ATOM 808 O O . ARG A 1 105 ? 1.598 -15.694 -13.231 1.00 93.00 105 ARG A O 1
ATOM 815 N N . PHE A 1 106 ? 2.874 -14.017 -13.988 1.00 92.19 106 PHE A N 1
ATOM 816 C CA . PHE A 1 106 ? 2.125 -12.978 -13.299 1.00 92.19 106 PHE A CA 1
ATOM 817 C C . PHE A 1 106 ? 0.717 -12.826 -13.875 1.00 92.19 106 PHE A C 1
ATOM 819 O O . PHE A 1 106 ? -0.229 -12.769 -13.100 1.00 92.19 106 PHE A O 1
ATOM 826 N N . ALA A 1 107 ? 0.541 -12.870 -15.195 1.00 89.19 107 ALA A N 1
ATOM 827 C CA . ALA A 1 107 ? -0.786 -12.856 -15.809 1.00 89.19 107 ALA A CA 1
ATOM 828 C C . ALA A 1 107 ? -1.669 -14.016 -15.305 1.00 89.19 107 ALA A C 1
ATOM 830 O O . ALA A 1 107 ? -2.860 -13.830 -15.064 1.00 89.19 107 ALA A O 1
ATOM 831 N N . ALA A 1 108 ? -1.080 -15.196 -15.079 1.00 92.62 108 ALA A N 1
ATOM 832 C CA . ALA A 1 108 ? -1.796 -16.363 -14.565 1.00 92.62 108 ALA A CA 1
ATOM 833 C C . ALA A 1 108 ? -2.008 -16.362 -13.037 1.00 92.62 108 ALA A C 1
ATOM 835 O O . ALA A 1 108 ? -2.984 -16.937 -12.556 1.00 92.62 108 ALA A O 1
ATOM 836 N N . LEU A 1 109 ? -1.085 -15.775 -12.265 1.00 92.31 109 LEU A N 1
ATOM 837 C CA . LEU A 1 109 ? -0.988 -15.963 -10.809 1.00 92.31 109 LEU A CA 1
ATOM 838 C C . LEU A 1 109 ? -1.039 -14.667 -9.993 1.00 92.31 109 LEU A C 1
ATOM 840 O O . LEU A 1 109 ? -0.919 -14.733 -8.768 1.00 92.31 109 LEU A O 1
ATOM 844 N N . CYS A 1 110 ? -1.196 -13.500 -10.627 1.00 91.25 110 CYS A N 1
ATOM 845 C CA . CYS A 1 110 ? -1.341 -12.225 -9.929 1.00 91.25 110 CYS A CA 1
ATOM 846 C C . CYS A 1 110 ? -2.428 -12.378 -8.854 1.00 91.25 110 CYS A C 1
ATOM 848 O O . CYS A 1 110 ? -3.564 -12.747 -9.181 1.00 91.25 110 CYS A O 1
ATOM 850 N N . PRO A 1 111 ? -2.109 -12.147 -7.567 1.00 93.75 111 PRO A N 1
ATOM 851 C CA . PRO A 1 111 ? -3.050 -12.428 -6.505 1.00 93.75 111 PRO A CA 1
ATOM 852 C C . PRO A 1 111 ? -4.283 -11.547 -6.663 1.00 93.75 111 PRO A C 1
ATOM 854 O O . PRO A 1 111 ? -4.221 -10.389 -7.089 1.00 93.75 111 PRO A O 1
ATOM 857 N N . ARG A 1 112 ? -5.431 -12.102 -6.284 1.00 94.81 112 ARG A N 1
ATOM 858 C CA . ARG A 1 112 ? -6.625 -11.283 -6.111 1.00 94.81 112 ARG A CA 1
ATOM 859 C C . ARG A 1 112 ? -6.435 -10.360 -4.898 1.00 94.81 112 ARG A C 1
ATOM 861 O O . ARG A 1 112 ? -5.779 -10.784 -3.938 1.00 94.81 112 ARG A O 1
ATOM 868 N N . PRO A 1 113 ? -7.006 -9.145 -4.904 1.00 94.88 113 PRO A N 1
ATOM 869 C CA . PRO A 1 113 ? -6.886 -8.197 -3.797 1.00 94.88 113 PRO A CA 1
ATOM 870 C C . PRO A 1 113 ? -7.172 -8.791 -2.417 1.00 94.88 113 PRO A C 1
ATOM 872 O O . PRO A 1 113 ? -6.477 -8.486 -1.447 1.00 94.88 113 PRO A O 1
ATOM 875 N N . GLU A 1 114 ? -8.137 -9.709 -2.326 1.00 95.44 114 GLU A N 1
ATOM 876 C CA . GLU A 1 114 ? -8.546 -10.325 -1.063 1.00 95.44 114 GLU A CA 1
ATOM 877 C C . GLU A 1 114 ? -7.434 -11.165 -0.430 1.00 95.44 114 GLU A C 1
ATOM 879 O O . G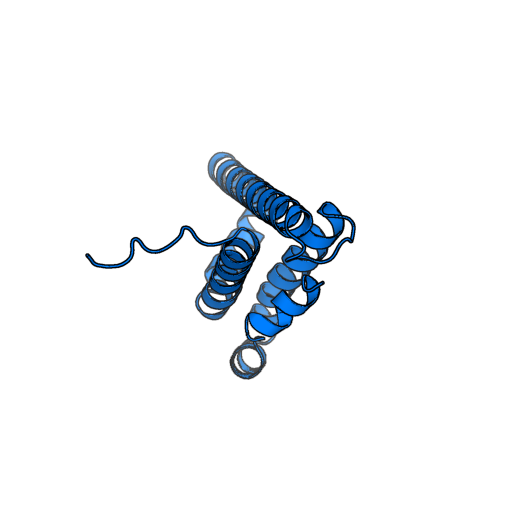LU A 1 114 ? -7.451 -11.377 0.780 1.00 95.44 114 GLU A O 1
ATOM 884 N N . ILE A 1 115 ? -6.469 -11.656 -1.219 1.00 94.94 115 ILE A N 1
ATOM 885 C CA . ILE A 1 115 ? -5.307 -12.388 -0.698 1.00 94.94 115 ILE A CA 1
ATOM 886 C C . ILE A 1 115 ? -4.398 -11.438 0.082 1.00 94.94 115 ILE A C 1
ATOM 888 O O . ILE A 1 115 ? -3.963 -11.797 1.171 1.00 94.94 115 ILE A O 1
ATOM 892 N N . ILE A 1 116 ? -4.160 -10.227 -0.429 1.00 94.25 116 ILE A N 1
ATOM 893 C CA . ILE A 1 116 ? -3.350 -9.217 0.269 1.00 94.25 116 ILE A CA 1
ATOM 894 C C . ILE A 1 116 ? -4.113 -8.675 1.475 1.00 94.25 116 ILE A C 1
ATOM 896 O O . ILE A 1 116 ? -3.554 -8.566 2.559 1.00 94.25 116 ILE A O 1
ATOM 900 N N . LEU A 1 117 ? -5.413 -8.409 1.322 1.00 95.62 117 LEU A N 1
ATOM 901 C CA . LEU A 1 117 ? -6.250 -7.890 2.407 1.00 95.62 117 LEU A CA 1
ATOM 902 C C . LEU A 1 117 ? -6.320 -8.812 3.626 1.00 95.62 117 LEU A C 1
ATOM 904 O O . LEU A 1 117 ? -6.567 -8.336 4.728 1.00 95.62 117 LEU A O 1
ATOM 908 N N . ARG A 1 118 ? -6.079 -10.118 3.465 1.00 95.69 118 ARG A N 1
ATOM 909 C CA . ARG A 1 118 ? -5.990 -11.051 4.599 1.00 95.69 118 ARG A CA 1
ATOM 910 C C . ARG A 1 118 ? -4.841 -10.744 5.553 1.00 95.69 118 ARG A C 1
ATOM 912 O O . ARG A 1 118 ? -4.961 -11.114 6.710 1.00 95.69 118 ARG A O 1
ATOM 919 N N . LEU A 1 119 ? -3.787 -10.059 5.103 1.00 91.69 119 LEU A N 1
ATOM 920 C CA . LEU A 1 119 ? -2.694 -9.608 5.974 1.00 91.69 119 LEU A CA 1
ATOM 921 C C . LEU A 1 119 ? -3.157 -8.581 7.016 1.00 91.69 119 LEU A C 1
ATOM 923 O O . LEU A 1 119 ? -2.481 -8.391 8.016 1.00 91.69 119 LEU A O 1
ATOM 927 N N . LEU A 1 120 ? -4.283 -7.910 6.761 1.00 94.62 120 LEU A N 1
ATOM 928 C CA . LEU A 1 120 ? -4.814 -6.832 7.594 1.00 94.62 120 LEU A CA 1
ATOM 929 C C . LEU A 1 120 ? -6.062 -7.244 8.371 1.00 94.62 120 LEU A C 1
ATOM 931 O O . LEU A 1 120 ? -6.622 -6.426 9.093 1.00 94.62 120 LEU A O 1
ATOM 935 N N . ARG A 1 121 ? -6.553 -8.474 8.194 1.00 92.62 121 ARG A N 1
ATOM 936 C CA . ARG A 1 121 ? -7.769 -8.916 8.884 1.00 92.62 121 ARG A CA 1
ATOM 937 C C . ARG A 1 121 ? -7.487 -9.136 10.380 1.00 92.62 121 ARG A C 1
ATOM 939 O O . ARG A 1 121 ? -6.402 -9.626 10.681 1.00 92.62 121 ARG A O 1
ATOM 946 N N . PRO A 1 122 ? -8.440 -8.796 11.271 1.00 86.94 122 PRO A N 1
ATOM 947 C CA . PRO A 1 122 ? -8.336 -9.050 12.710 1.00 86.94 122 PRO A CA 1
ATOM 948 C C . PRO A 1 122 ? -8.089 -10.513 13.081 1.00 86.94 122 PRO A C 1
ATOM 950 O O . PRO A 1 122 ? -8.562 -11.405 12.334 1.00 86.94 122 PRO A O 1
#

pLDDT: mean 89.15, std 11.03, range [43.53, 98.44]

Organism: NCBI:txid186479

Sequence (122 aa):
APAEAASPTPGERLATLITRMVEYRRDNLEFFQLLDQVVNSGQPPDDITDMIRSRRTAFLAELRDLIVAAQASGECAKDDPDQLVFAVTACLDGLTRFGLHQPERFAALCPRPEIILRLLRP